Protein AF-A0A8E3ARI3-F1 (afdb_monomer)

Organism: NCBI:txid453584

Structure (mmCIF, N/CA/C/O backbone):
data_AF-A0A8E3ARI3-F1
#
_entry.id   AF-A0A8E3ARI3-F1
#
loop_
_atom_site.group_PDB
_atom_site.id
_atom_site.type_symbol
_atom_site.label_atom_id
_atom_site.label_alt_id
_atom_site.label_comp_id
_atom_site.label_asym_id
_atom_site.label_entity_id
_atom_site.label_seq_id
_atom_site.pdbx_PDB_ins_code
_atom_site.Cartn_x
_atom_site.Cartn_y
_atom_site.Cartn_z
_atom_site.occupancy
_atom_site.B_iso_or_equiv
_atom_site.auth_seq_id
_atom_site.auth_comp_id
_atom_site.auth_asym_id
_atom_site.auth_atom_id
_atom_site.pdbx_PDB_model_num
ATOM 1 N N . MET A 1 1 ? 12.674 -6.503 3.884 1.00 48.72 1 MET A N 1
ATOM 2 C CA . MET A 1 1 ? 14.058 -5.982 3.861 1.00 48.72 1 MET A CA 1
ATOM 3 C C . MET A 1 1 ? 13.951 -4.485 3.682 1.00 48.72 1 MET A C 1
ATOM 5 O O . MET A 1 1 ? 13.264 -4.084 2.757 1.00 48.72 1 MET A O 1
ATOM 9 N N . LEU A 1 2 ? 14.533 -3.695 4.583 1.00 54.72 2 LEU A N 1
ATOM 10 C CA . LEU A 1 2 ? 14.571 -2.241 4.451 1.00 54.72 2 LEU A CA 1
ATOM 11 C C . LEU A 1 2 ? 15.833 -1.875 3.674 1.00 54.72 2 LEU A C 1
ATOM 13 O O . LEU A 1 2 ? 16.942 -2.111 4.151 1.00 54.72 2 LEU A O 1
ATOM 17 N N . PHE A 1 3 ? 15.660 -1.310 2.490 1.00 60.94 3 PHE A N 1
ATOM 18 C CA . PHE A 1 3 ? 16.734 -0.616 1.796 1.00 60.94 3 PHE A CA 1
ATOM 19 C C . PHE A 1 3 ? 16.587 0.865 2.185 1.00 60.94 3 PHE A C 1
ATOM 21 O O . PHE A 1 3 ? 15.472 1.361 2.317 1.00 60.94 3 PHE A O 1
ATOM 28 N N . GLY A 1 4 ? 17.684 1.548 2.528 1.00 59.06 4 GLY A N 1
ATOM 29 C CA . GLY A 1 4 ? 17.637 2.945 2.989 1.00 59.06 4 GLY A CA 1
ATOM 30 C C . GLY A 1 4 ? 17.002 3.905 1.960 1.00 59.06 4 GLY A C 1
ATOM 31 O O . GLY A 1 4 ? 16.566 3.477 0.900 1.00 59.06 4 GLY A O 1
ATOM 32 N N . PRO A 1 5 ? 17.004 5.233 2.174 1.00 63.00 5 PRO A N 1
ATOM 33 C CA . PRO A 1 5 ? 16.261 6.191 1.329 1.00 63.00 5 PRO A CA 1
ATOM 34 C C . PRO A 1 5 ? 16.666 6.218 -0.164 1.00 63.00 5 PRO A C 1
ATOM 36 O O . PRO A 1 5 ? 16.047 6.909 -0.976 1.00 63.00 5 PRO A O 1
ATOM 39 N N . THR A 1 6 ? 17.715 5.491 -0.546 1.00 72.69 6 THR A N 1
ATOM 40 C CA . THR A 1 6 ? 18.273 5.426 -1.897 1.00 72.69 6 THR A CA 1
ATOM 41 C C . THR A 1 6 ? 17.703 4.296 -2.760 1.00 72.69 6 THR A C 1
ATOM 43 O O . THR A 1 6 ? 17.741 4.425 -3.984 1.00 72.69 6 THR A O 1
ATOM 46 N N . ALA A 1 7 ? 17.156 3.227 -2.173 1.00 78.81 7 ALA A N 1
ATOM 47 C CA . ALA A 1 7 ? 16.588 2.085 -2.894 1.00 78.81 7 ALA A CA 1
ATOM 48 C C . ALA A 1 7 ? 15.498 1.399 -2.059 1.00 78.81 7 ALA A C 1
ATOM 50 O O . ALA A 1 7 ? 15.439 1.588 -0.854 1.00 78.81 7 ALA A O 1
ATOM 51 N N . SER A 1 8 ? 14.647 0.597 -2.688 1.00 88.81 8 SER A N 1
ATOM 52 C CA . SER A 1 8 ? 13.622 -0.216 -2.022 1.00 88.81 8 SER A CA 1
ATOM 53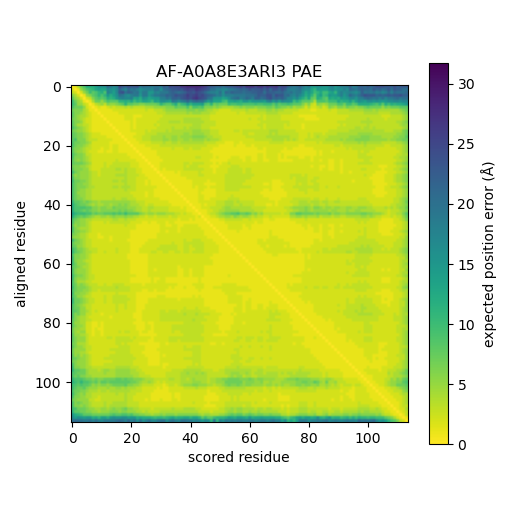 C C . SER A 1 8 ? 13.766 -1.691 -2.384 1.00 88.81 8 SER A C 1
ATOM 55 O O . SER A 1 8 ? 14.378 -2.035 -3.401 1.00 88.81 8 SER A O 1
ATOM 57 N N . GLY A 1 9 ? 13.178 -2.576 -1.581 1.00 89.88 9 GLY A N 1
ATOM 58 C CA . GLY A 1 9 ? 13.143 -4.006 -1.878 1.00 89.88 9 GLY A CA 1
ATOM 59 C C . GLY A 1 9 ? 12.372 -4.305 -3.154 1.00 89.88 9 GLY A C 1
ATOM 60 O O . GLY A 1 9 ? 12.776 -5.173 -3.924 1.00 89.88 9 GLY A O 1
ATOM 61 N N . ALA A 1 10 ? 11.325 -3.528 -3.433 1.00 91.19 10 ALA A N 1
ATOM 62 C CA . ALA A 1 10 ? 10.599 -3.612 -4.696 1.00 91.19 10 ALA A CA 1
ATOM 63 C C . ALA A 1 10 ? 11.496 -3.286 -5.912 1.00 91.19 10 ALA A C 1
ATOM 65 O O . ALA A 1 10 ? 11.450 -3.991 -6.920 1.00 91.19 10 ALA A O 1
ATOM 66 N N . GLU A 1 11 ? 12.361 -2.270 -5.810 1.00 93.62 11 GLU A N 1
ATOM 67 C CA . GLU A 1 11 ? 13.330 -1.931 -6.866 1.00 93.62 11 GLU A CA 1
ATOM 68 C C . GLU A 1 11 ? 14.439 -2.983 -7.016 1.00 93.62 11 GLU A C 1
ATOM 70 O O . GLU A 1 11 ? 14.882 -3.247 -8.134 1.00 93.62 11 GLU A O 1
ATOM 75 N N . GLU A 1 12 ? 14.885 -3.606 -5.921 1.00 94.56 12 GLU A N 1
ATOM 76 C CA . GLU A 1 12 ? 15.861 -4.701 -5.984 1.00 94.56 12 GLU A CA 1
ATOM 77 C C . GLU A 1 12 ? 15.275 -5.935 -6.680 1.00 94.56 1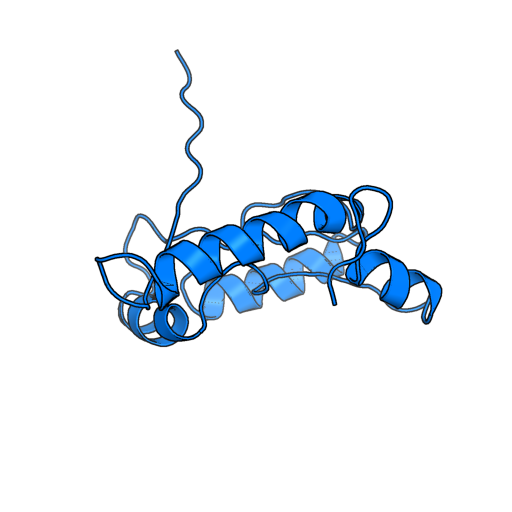2 GLU A C 1
ATOM 79 O O . GLU A 1 12 ? 15.893 -6.488 -7.588 1.00 94.56 12 GLU A O 1
ATOM 84 N N . LEU A 1 13 ? 14.041 -6.316 -6.344 1.00 93.94 13 LEU A N 1
ATOM 85 C CA . LEU A 1 13 ? 13.342 -7.413 -7.016 1.00 93.94 13 LEU A CA 1
ATOM 86 C C . LEU A 1 13 ? 13.146 -7.138 -8.515 1.00 93.94 13 LEU A C 1
ATOM 88 O O . LEU A 1 13 ? 13.353 -8.033 -9.341 1.00 93.94 13 LEU A O 1
ATOM 92 N N . ALA A 1 14 ? 12.828 -5.892 -8.874 1.00 95.25 14 ALA A N 1
ATOM 93 C CA . ALA A 1 14 ? 12.746 -5.466 -10.267 1.00 95.25 14 ALA A CA 1
ATOM 94 C C . ALA A 1 14 ? 14.088 -5.583 -11.001 1.00 95.25 14 ALA A C 1
ATOM 96 O O . ALA A 1 14 ? 14.119 -6.101 -12.118 1.00 95.25 14 ALA A O 1
ATOM 97 N N . ARG A 1 15 ? 15.208 -5.202 -10.366 1.00 95.19 15 ARG A N 1
ATOM 98 C CA . ARG A 1 15 ? 16.555 -5.429 -10.924 1.00 95.19 15 ARG A CA 1
ATOM 99 C C . ARG A 1 15 ? 16.856 -6.912 -11.123 1.00 95.19 15 ARG A C 1
ATOM 101 O O . ARG A 1 15 ? 17.395 -7.289 -12.160 1.00 95.19 15 ARG A O 1
ATOM 108 N N . MET A 1 16 ? 16.498 -7.753 -10.156 1.00 96.56 16 MET A N 1
ATOM 109 C CA . MET A 1 16 ? 16.750 -9.195 -10.221 1.00 96.56 16 MET A CA 1
ATOM 110 C C . MET A 1 16 ? 15.924 -9.897 -11.309 1.00 96.56 16 MET A C 1
ATOM 112 O O . MET A 1 16 ? 16.351 -10.927 -11.837 1.00 96.56 16 MET A O 1
ATOM 116 N N . ARG A 1 17 ? 14.732 -9.380 -11.639 1.00 97.12 17 ARG A N 1
ATOM 117 C CA . ARG A 1 17 ? 13.819 -9.941 -12.650 1.00 97.12 17 ARG A CA 1
ATOM 118 C C . ARG A 1 17 ? 13.243 -8.826 -13.536 1.00 97.12 17 ARG A C 1
ATOM 120 O O . ARG A 1 17 ? 12.069 -8.484 -13.383 1.00 97.12 17 ARG A O 1
ATOM 127 N N . PRO A 1 18 ? 14.021 -8.310 -14.505 1.00 96.00 18 PRO A N 1
ATOM 128 C CA . PRO A 1 18 ? 13.641 -7.133 -15.295 1.00 96.00 18 PRO A CA 1
ATOM 129 C C . PRO A 1 18 ? 12.484 -7.381 -16.272 1.00 96.00 18 PRO A C 1
ATOM 131 O O . PRO A 1 18 ? 11.855 -6.440 -16.737 1.00 96.00 18 PRO A O 1
ATOM 134 N N . HIS A 1 19 ? 12.190 -8.644 -16.591 1.00 96.38 19 HIS A N 1
ATOM 135 C CA . HIS A 1 19 ? 11.077 -9.013 -17.472 1.00 96.38 19 HIS A CA 1
ATOM 136 C C . HIS A 1 19 ? 9.756 -9.243 -16.721 1.00 96.38 19 HIS A C 1
ATOM 138 O O . HIS A 1 19 ? 8.725 -9.468 -17.352 1.00 96.38 19 HIS A O 1
ATOM 144 N N . ALA A 1 20 ? 9.775 -9.226 -15.384 1.00 97.44 20 ALA A N 1
ATOM 145 C CA . ALA A 1 20 ? 8.570 -9.357 -14.577 1.00 97.44 20 ALA A CA 1
ATOM 146 C C . ALA A 1 20 ? 7.922 -7.985 -14.344 1.00 97.44 20 ALA A C 1
ATOM 148 O O . ALA A 1 20 ? 8.600 -6.971 -14.187 1.00 97.44 20 ALA A O 1
ATOM 149 N N . ARG A 1 21 ? 6.588 -7.967 -14.285 1.00 97.69 21 ARG A N 1
ATOM 150 C CA . ARG A 1 21 ? 5.804 -6.774 -13.951 1.00 97.69 21 ARG A CA 1
ATOM 151 C C . ARG A 1 21 ? 5.577 -6.740 -12.446 1.00 97.69 21 ARG A C 1
ATOM 153 O O . ARG A 1 21 ? 4.753 -7.489 -11.927 1.00 97.69 21 ARG A O 1
ATOM 160 N N . TRP A 1 22 ? 6.347 -5.910 -11.755 1.00 97.56 22 TRP A N 1
ATOM 161 C CA . TRP A 1 22 ? 6.308 -5.808 -10.300 1.00 97.56 22 TRP A CA 1
ATOM 162 C C . TRP A 1 22 ? 5.274 -4.785 -9.837 1.00 97.56 22 TRP A C 1
ATOM 164 O O . TRP A 1 22 ? 5.218 -3.661 -10.338 1.00 97.56 22 TRP A O 1
ATOM 174 N N . VAL A 1 23 ? 4.487 -5.184 -8.842 1.00 98.31 23 VAL A N 1
ATOM 175 C CA . VAL A 1 23 ? 3.539 -4.327 -8.129 1.00 98.31 23 VAL A CA 1
ATOM 176 C C . VAL A 1 23 ? 3.676 -4.618 -6.647 1.00 98.31 23 VAL A C 1
ATOM 178 O O . VAL A 1 23 ? 3.730 -5.778 -6.239 1.00 98.31 23 VAL A O 1
ATOM 181 N N . ALA A 1 24 ? 3.725 -3.565 -5.844 1.00 97.88 24 ALA A N 1
ATOM 182 C CA . ALA A 1 24 ? 3.769 -3.660 -4.400 1.00 97.88 24 ALA A CA 1
ATOM 183 C C . ALA A 1 24 ? 2.482 -3.095 -3.790 1.00 97.88 24 ALA A C 1
ATOM 185 O O . ALA A 1 24 ? 1.931 -2.083 -4.228 1.00 97.88 24 ALA A O 1
ATOM 186 N N . CYS A 1 25 ? 1.995 -3.824 -2.794 1.00 97.56 25 CYS A N 1
ATOM 187 C CA . CYS A 1 25 ? 0.808 -3.547 -1.998 1.00 97.56 25 CYS A CA 1
ATOM 188 C C . CYS A 1 25 ? 0.888 -4.397 -0.715 1.00 97.56 25 CYS A C 1
ATOM 190 O O . CYS A 1 25 ? 1.797 -5.218 -0.571 1.00 97.56 25 CYS A O 1
ATOM 192 N N . PHE A 1 26 ? -0.034 -4.188 0.228 1.00 96.88 26 PHE A N 1
ATOM 193 C CA . PHE A 1 26 ? -0.139 -4.872 1.533 1.00 96.88 26 PHE A CA 1
ATOM 194 C C . PHE A 1 26 ? 0.994 -4.630 2.531 1.00 96.88 26 PHE A C 1
ATOM 196 O O . PHE A 1 26 ? 0.762 -4.747 3.728 1.00 96.88 26 PHE A O 1
ATOM 203 N N . ASN A 1 27 ? 2.185 -4.231 2.086 1.00 95.31 27 ASN A N 1
ATOM 204 C CA . ASN A 1 27 ? 3.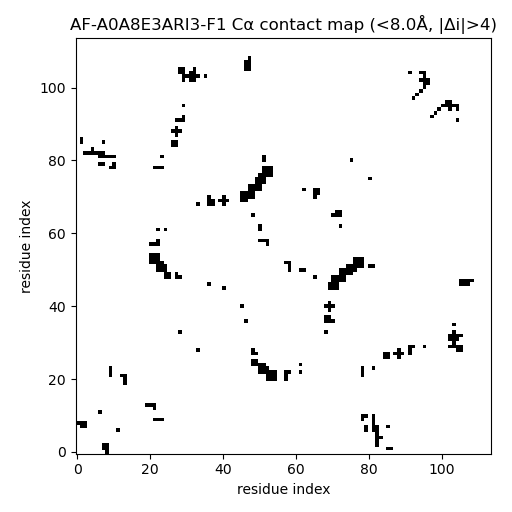347 -4.011 2.947 1.00 95.31 27 ASN A CA 1
ATOM 205 C C . ASN A 1 27 ? 3.109 -2.991 4.072 1.00 95.31 27 ASN A C 1
ATOM 207 O O . ASN A 1 27 ? 3.815 -3.025 5.069 1.00 95.31 27 ASN A O 1
ATOM 211 N N . THR A 1 28 ? 2.141 -2.091 3.905 1.00 96.31 28 THR A N 1
ATOM 212 C CA . THR A 1 28 ? 1.807 -1.012 4.845 1.00 96.31 28 THR A CA 1
ATOM 213 C C . THR A 1 28 ? 0.583 -1.313 5.715 1.00 96.31 28 THR A C 1
ATOM 215 O O . THR A 1 28 ? 0.239 -0.508 6.569 1.00 96.31 28 THR A O 1
ATOM 218 N N . SER A 1 29 ? -0.080 -2.461 5.533 1.00 97.00 29 SER A N 1
ATOM 219 C CA . SER A 1 29 ? -1.217 -2.873 6.363 1.00 97.00 29 SER A CA 1
ATOM 220 C C . SER A 1 29 ? -0.801 -4.006 7.299 1.00 97.00 29 SER A C 1
ATOM 222 O O . SER A 1 29 ? -0.386 -5.059 6.809 1.00 97.00 29 SER A O 1
ATOM 224 N N . PRO A 1 30 ? -0.991 -3.868 8.621 1.00 96.25 30 PRO A N 1
ATOM 225 C CA . PRO A 1 30 ? -0.886 -4.996 9.539 1.00 96.25 30 PRO A CA 1
ATOM 226 C C . PRO A 1 30 ? -1.853 -6.119 9.158 1.00 96.25 30 PRO A C 1
ATOM 228 O O . PRO A 1 30 ? -2.963 -5.879 8.667 1.00 96.25 30 PRO A O 1
ATOM 231 N N . SER A 1 31 ? -1.424 -7.361 9.374 1.00 95.69 31 SER A N 1
ATOM 232 C CA . SER A 1 31 ? -2.179 -8.549 8.964 1.00 95.69 31 SER A CA 1
ATOM 233 C C . SER A 1 31 ? -3.488 -8.712 9.744 1.00 95.69 31 SER A C 1
ATOM 235 O O . SER A 1 31 ? -4.506 -9.164 9.215 1.00 95.69 31 SER A O 1
ATOM 237 N N . GLU A 1 32 ? -3.482 -8.252 10.989 1.00 97.06 32 GLU A N 1
ATOM 238 C CA . GLU A 1 32 ? -4.569 -8.271 11.955 1.00 97.06 32 GLU A CA 1
ATOM 239 C C . GLU A 1 32 ? -5.750 -7.406 11.501 1.00 97.06 32 GLU A C 1
ATOM 241 O O . GLU A 1 32 ? -6.884 -7.639 11.922 1.00 97.06 32 GLU A O 1
ATOM 246 N N . SER A 1 33 ? -5.511 -6.463 10.588 1.00 97.12 33 SER A N 1
ATOM 247 C CA . SER A 1 33 ? -6.539 -5.612 9.988 1.00 97.12 33 SER A CA 1
ATOM 248 C C . SER A 1 33 ? -7.308 -6.304 8.863 1.00 97.12 33 SER A C 1
ATOM 250 O O . SER A 1 33 ? -8.454 -5.944 8.604 1.00 97.12 33 SER A O 1
ATOM 252 N N . LEU A 1 34 ? -6.743 -7.329 8.213 1.00 96.81 34 LEU A N 1
ATOM 253 C CA . LEU A 1 34 ? -7.338 -7.929 7.010 1.00 96.81 34 LEU A CA 1
ATOM 254 C C . LEU A 1 34 ? -8.713 -8.553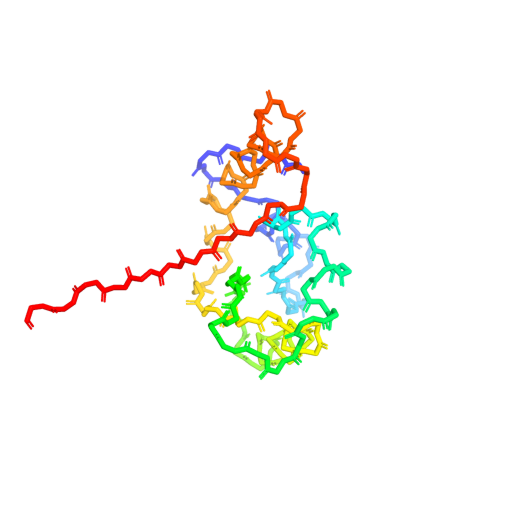 7.285 1.00 96.81 34 LEU A C 1
ATOM 256 O O . LEU A 1 34 ? -9.665 -8.314 6.543 1.00 96.81 34 LEU A O 1
ATOM 260 N N . ARG A 1 35 ? -8.845 -9.324 8.372 1.00 97.31 35 ARG A N 1
ATOM 261 C CA . ARG A 1 35 ? -10.112 -9.987 8.724 1.00 97.31 35 ARG A CA 1
ATOM 262 C C . ARG A 1 35 ? -11.202 -8.987 9.147 1.00 97.31 35 ARG A C 1
ATOM 264 O O . ARG A 1 35 ? -12.311 -9.104 8.622 1.00 97.31 35 ARG A O 1
ATOM 271 N N . PRO A 1 36 ? -10.942 -8.009 10.039 1.00 97.50 36 PRO A N 1
ATOM 272 C CA . PRO A 1 36 ? -11.906 -6.951 10.345 1.00 97.50 36 PRO A CA 1
ATOM 273 C C . PRO A 1 36 ? -12.336 -6.130 9.124 1.00 97.50 36 PRO A C 1
ATOM 275 O O . PRO A 1 36 ? -13.519 -5.817 9.000 1.00 97.50 36 PRO A O 1
ATOM 278 N N . VAL A 1 37 ? -11.409 -5.807 8.215 1.00 97.94 37 VAL A N 1
ATOM 279 C CA . VAL A 1 37 ? -11.729 -5.058 6.990 1.00 97.94 37 VAL A CA 1
ATOM 280 C C . VAL A 1 37 ? -12.603 -5.884 6.054 1.00 97.94 37 VAL A C 1
ATOM 282 O O . VAL A 1 37 ? -13.636 -5.391 5.605 1.00 97.94 37 VAL A O 1
ATOM 285 N N . PHE A 1 38 ? -12.281 -7.163 5.851 1.00 98.12 38 PHE A N 1
ATOM 286 C CA . PHE A 1 38 ? -13.110 -8.061 5.048 1.00 98.12 38 PHE A CA 1
ATOM 287 C C . PHE A 1 38 ? -14.526 -8.215 5.607 1.00 98.12 38 PHE A C 1
ATOM 289 O O . PHE A 1 38 ? -15.499 -8.153 4.857 1.00 98.12 38 PHE A O 1
ATOM 296 N N . ALA A 1 39 ? -14.667 -8.327 6.931 1.00 98.12 39 ALA A N 1
ATOM 297 C CA . ALA A 1 39 ? -15.974 -8.385 7.585 1.00 98.12 39 ALA A CA 1
ATOM 298 C C . ALA A 1 39 ? -16.828 -7.119 7.361 1.00 98.12 39 ALA A C 1
ATOM 300 O O . ALA A 1 39 ? -18.048 -7.170 7.504 1.00 98.12 39 ALA A O 1
ATOM 301 N N . ARG A 1 40 ? -16.201 -5.990 7.008 1.00 96.75 40 ARG A N 1
ATOM 302 C CA . ARG A 1 40 ? -16.859 -4.713 6.699 1.00 96.75 40 ARG A CA 1
ATOM 303 C C . ARG A 1 40 ? -16.831 -4.366 5.206 1.00 96.75 40 ARG A C 1
ATOM 305 O O . ARG A 1 40 ? -17.179 -3.241 4.846 1.00 96.75 40 ARG A O 1
ATOM 312 N N . LYS A 1 41 ? -16.444 -5.299 4.326 1.00 97.31 41 LYS A N 1
ATOM 313 C CA . LYS A 1 41 ? -16.379 -5.071 2.874 1.00 97.31 41 LYS A CA 1
ATOM 314 C C . LYS A 1 41 ? -17.709 -4.516 2.351 1.00 97.31 41 LYS A C 1
ATOM 316 O O . LYS A 1 41 ? -18.777 -5.037 2.659 1.00 97.31 41 LYS A O 1
ATOM 321 N N . GLY A 1 42 ? -17.626 -3.460 1.542 1.00 94.69 42 GLY A N 1
ATOM 322 C CA . GLY A 1 42 ? -18.786 -2.760 0.980 1.00 94.69 42 GLY A CA 1
ATOM 323 C C . GLY A 1 42 ? -19.332 -1.621 1.850 1.00 94.69 42 GLY A C 1
ATOM 324 O O . GLY A 1 42 ? -20.206 -0.890 1.392 1.00 94.69 42 GLY A O 1
ATOM 325 N N . GLN A 1 43 ? -18.815 -1.429 3.068 1.00 96.38 43 GLN A N 1
ATOM 326 C CA . GLN A 1 43 ? -19.136 -0.273 3.909 1.00 96.38 43 GLN A CA 1
ATOM 327 C C . GLN A 1 43 ? -18.174 0.887 3.620 1.00 96.38 43 GLN A C 1
ATOM 329 O O . GLN A 1 43 ? -16.981 0.672 3.409 1.00 96.38 43 GLN A O 1
ATOM 334 N N . ALA A 1 44 ? -18.688 2.120 3.633 1.00 93.19 44 ALA A N 1
ATOM 335 C CA . ALA A 1 44 ? -17.904 3.333 3.405 1.00 93.19 44 ALA A CA 1
ATOM 336 C C . ALA A 1 44 ? -17.705 4.144 4.707 1.00 93.19 44 ALA A C 1
ATOM 338 O O . ALA A 1 44 ? -18.620 4.183 5.533 1.00 93.19 44 ALA A O 1
ATOM 339 N N . PRO A 1 45 ? -16.560 4.839 4.878 1.00 94.75 45 PRO A N 1
ATOM 340 C CA . PRO A 1 45 ? -15.398 4.822 3.989 1.00 94.75 45 PRO A CA 1
ATOM 341 C C . PRO A 1 45 ? -14.568 3.540 4.160 1.00 94.75 45 PRO A C 1
ATOM 343 O O . PRO A 1 45 ? -14.335 3.089 5.282 1.00 94.75 45 PRO A O 1
ATOM 346 N N . ALA A 1 46 ? -14.093 2.978 3.048 1.00 97.19 46 ALA A N 1
ATOM 347 C CA . ALA A 1 46 ? -13.155 1.864 3.092 1.00 97.19 46 ALA A CA 1
ATOM 348 C C . ALA A 1 46 ? -11.759 2.368 3.517 1.00 97.19 46 ALA A C 1
ATOM 350 O O . ALA A 1 46 ? -11.356 3.475 3.146 1.00 97.19 46 ALA A O 1
ATOM 351 N N . PRO A 1 47 ? -10.998 1.589 4.304 1.00 98.00 47 PRO A N 1
ATOM 352 C CA . PRO A 1 47 ? -9.619 1.935 4.623 1.00 98.00 47 PRO A CA 1
ATOM 353 C C . PRO A 1 47 ? -8.744 1.885 3.368 1.00 98.00 47 PRO A C 1
ATOM 355 O O . PRO A 1 47 ? -9.008 1.119 2.440 1.00 98.00 47 PRO A O 1
ATOM 358 N N . HIS A 1 48 ? -7.685 2.693 3.343 1.00 98.44 48 HIS A N 1
ATOM 359 C CA . HIS A 1 48 ? -6.786 2.764 2.195 1.00 98.44 48 HIS A CA 1
ATOM 360 C C . HIS A 1 48 ? -5.670 1.723 2.283 1.00 98.44 48 HIS A C 1
ATOM 362 O O . HIS A 1 48 ? -5.070 1.525 3.337 1.00 98.44 48 HIS A O 1
ATOM 368 N N . LEU A 1 49 ? -5.327 1.134 1.140 1.00 98.38 49 LEU A N 1
ATOM 369 C CA . LEU A 1 49 ? -4.168 0.265 0.970 1.00 98.38 49 LEU A CA 1
ATOM 370 C C . LEU A 1 49 ? -3.479 0.613 -0.359 1.00 98.38 49 LEU A C 1
ATOM 372 O O . LEU A 1 49 ? -3.950 0.206 -1.419 1.00 98.38 49 LEU A O 1
ATOM 376 N N . PRO A 1 50 ? -2.400 1.416 -0.331 1.00 98.12 50 PRO A N 1
ATOM 377 C CA . PRO A 1 50 ? -1.760 1.915 -1.542 1.00 98.12 50 PRO A CA 1
ATOM 378 C C . PRO A 1 50 ? -1.239 0.803 -2.455 1.00 98.12 50 PRO A C 1
ATOM 380 O O . PRO A 1 50 ? -0.675 -0.189 -1.989 1.00 98.12 50 PRO A O 1
ATOM 383 N N . VAL A 1 51 ? -1.365 1.023 -3.762 1.00 98.56 51 VAL A N 1
ATOM 384 C CA . VAL A 1 51 ? -0.809 0.168 -4.817 1.00 98.56 51 VAL A CA 1
ATOM 385 C C . VAL A 1 51 ? 0.182 0.992 -5.632 1.00 98.56 51 VAL A C 1
ATOM 387 O O . VAL A 1 51 ? -0.126 2.115 -6.031 1.00 98.56 51 VAL A O 1
ATOM 390 N N . TYR A 1 52 ? 1.375 0.452 -5.883 1.00 98.38 52 TYR A N 1
ATOM 391 C CA . TYR A 1 52 ? 2.400 1.120 -6.689 1.00 98.38 52 TYR A CA 1
ATOM 392 C C . TYR A 1 52 ? 3.216 0.127 -7.523 1.00 98.38 52 TYR A C 1
ATOM 394 O O . TYR A 1 52 ? 3.440 -1.017 -7.131 1.00 98.38 52 TYR A O 1
ATOM 402 N N . GLY A 1 53 ? 3.636 0.569 -8.704 1.00 98.12 53 GLY A N 1
ATOM 403 C CA . GLY A 1 53 ? 4.242 -0.257 -9.745 1.00 98.12 53 GLY A CA 1
ATOM 404 C C . GLY A 1 53 ? 4.291 0.480 -11.085 1.00 98.12 53 GLY A C 1
ATOM 405 O O . GLY A 1 53 ? 3.547 1.439 -11.300 1.00 98.12 53 GLY A O 1
ATOM 406 N N . ASP A 1 54 ? 5.172 0.040 -11.980 1.00 97.81 54 ASP A N 1
ATOM 407 C CA . ASP A 1 54 ? 5.445 0.760 -13.234 1.00 97.81 54 ASP A CA 1
ATOM 408 C C . ASP A 1 54 ? 4.548 0.309 -14.406 1.00 97.81 54 ASP A C 1
ATOM 410 O O . ASP A 1 54 ? 4.424 1.021 -15.399 1.00 97.81 54 ASP A O 1
ATOM 414 N N . ASP A 1 55 ? 3.876 -0.842 -14.285 1.00 98.19 55 ASP A N 1
ATOM 415 C CA . ASP A 1 55 ? 2.940 -1.366 -15.288 1.00 98.19 55 ASP A CA 1
ATOM 416 C C . ASP A 1 55 ? 1.485 -1.146 -14.849 1.00 98.19 55 ASP A C 1
ATOM 418 O O . ASP A 1 55 ? 1.048 -1.658 -13.816 1.00 98.19 55 ASP A O 1
ATOM 422 N N . ALA A 1 56 ? 0.722 -0.389 -15.641 1.00 97.81 56 ALA A N 1
ATOM 423 C CA . ALA A 1 56 ? -0.662 -0.043 -15.314 1.00 97.81 56 ALA A CA 1
ATOM 424 C C . ALA A 1 56 ? -1.580 -1.276 -15.240 1.00 97.81 56 ALA A C 1
ATOM 426 O O . ALA A 1 56 ? -2.329 -1.420 -14.277 1.00 97.81 56 ALA A O 1
ATOM 427 N N . GLY A 1 57 ? -1.466 -2.208 -16.193 1.00 98.12 57 GLY A N 1
ATOM 428 C CA . GLY A 1 57 ? -2.308 -3.408 -16.220 1.00 98.12 57 GLY A CA 1
ATOM 429 C C . GLY A 1 57 ? -2.047 -4.343 -15.035 1.00 98.12 57 GLY A C 1
ATOM 430 O O . GLY A 1 57 ? -2.974 -4.920 -14.471 1.00 98.12 57 GLY A O 1
ATOM 431 N N . ALA A 1 58 ? -0.793 -4.468 -14.604 1.00 98.25 58 ALA A N 1
ATOM 432 C CA . ALA A 1 58 ? -0.439 -5.212 -13.403 1.00 98.25 58 ALA A CA 1
ATOM 433 C C . ALA A 1 58 ? -0.988 -4.530 -12.141 1.00 98.25 58 ALA A C 1
ATOM 435 O O . ALA A 1 58 ? -1.496 -5.220 -11.251 1.00 98.25 58 ALA A O 1
ATOM 436 N N . LYS A 1 59 ? -0.934 -3.190 -12.062 1.00 98.44 59 LYS A N 1
ATOM 437 C CA . LYS A 1 59 ? -1.541 -2.447 -10.947 1.00 98.44 59 LYS A CA 1
ATOM 438 C C . LYS A 1 59 ? -3.051 -2.645 -10.884 1.00 98.44 59 LYS A C 1
ATOM 440 O O . LYS A 1 59 ? -3.564 -2.820 -9.785 1.00 98.44 59 LYS A O 1
ATOM 445 N N . ASP A 1 60 ? -3.747 -2.689 -12.016 1.00 98.50 60 ASP A N 1
ATOM 446 C CA . ASP A 1 60 ? -5.198 -2.917 -12.053 1.00 98.50 60 ASP A CA 1
ATOM 447 C C . ASP A 1 60 ? -5.589 -4.299 -11.509 1.00 98.50 60 ASP A C 1
ATOM 449 O O . ASP A 1 60 ? -6.558 -4.431 -10.750 1.00 98.50 60 ASP A O 1
ATOM 453 N N . ILE A 1 61 ? -4.794 -5.326 -11.832 1.00 98.50 61 ILE A N 1
ATOM 454 C CA . ILE A 1 61 ? -4.962 -6.674 -11.275 1.00 98.50 61 ILE A CA 1
ATOM 455 C C . ILE A 1 61 ? -4.767 -6.639 -9.753 1.00 98.50 61 ILE A C 1
ATOM 457 O O . ILE A 1 61 ? -5.625 -7.115 -9.009 1.00 98.50 61 ILE A O 1
ATOM 461 N N . ALA A 1 62 ? -3.681 -6.028 -9.271 1.00 98.38 62 ALA A N 1
ATOM 462 C CA . ALA A 1 62 ? -3.413 -5.927 -7.836 1.00 98.38 62 ALA A CA 1
ATOM 463 C C . ALA A 1 62 ? -4.488 -5.108 -7.099 1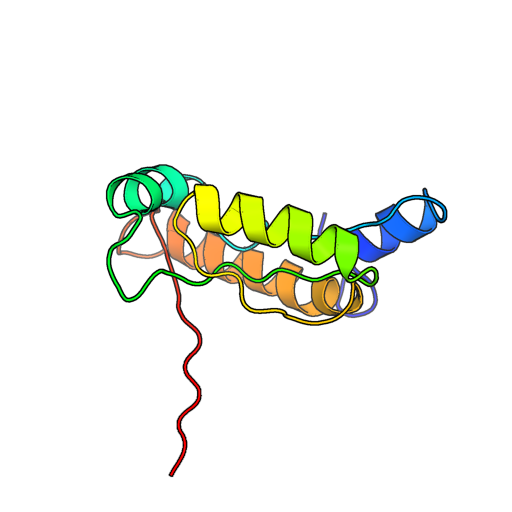.00 98.38 62 ALA A C 1
ATOM 465 O O . ALA A 1 62 ? -4.949 -5.499 -6.029 1.00 98.38 62 ALA A O 1
ATOM 466 N N . ALA A 1 63 ? -4.943 -4.003 -7.690 1.00 98.56 63 ALA A N 1
ATOM 467 C CA . ALA A 1 63 ? -5.995 -3.160 -7.139 1.00 98.56 63 ALA A CA 1
ATOM 468 C C . ALA A 1 63 ? -7.328 -3.914 -7.019 1.00 98.56 63 ALA A C 1
ATOM 470 O O . ALA A 1 63 ? -8.072 -3.688 -6.067 1.00 98.56 63 ALA A O 1
ATOM 471 N N . SER A 1 64 ? -7.631 -4.829 -7.944 1.00 98.50 64 SER A N 1
ATOM 472 C CA . SER A 1 64 ? -8.800 -5.711 -7.828 1.00 98.50 64 SER A CA 1
ATOM 473 C C . SER A 1 64 ? -8.699 -6.627 -6.605 1.00 98.50 64 SER A C 1
ATOM 475 O O . SER A 1 64 ? -9.637 -6.671 -5.816 1.00 98.50 64 SER A O 1
ATOM 477 N N . LEU A 1 65 ? -7.534 -7.239 -6.355 1.00 98.06 65 LEU A N 1
ATOM 478 C CA . LEU A 1 65 ? -7.308 -8.061 -5.154 1.00 98.06 65 LEU A CA 1
ATOM 479 C C . LEU A 1 65 ? -7.461 -7.257 -3.853 1.00 98.06 65 LEU A C 1
ATOM 481 O O . LEU A 1 65 ? -8.039 -7.733 -2.877 1.00 98.06 65 LEU A O 1
ATOM 485 N N . VAL A 1 66 ? -6.972 -6.015 -3.840 1.00 98.44 66 VAL A N 1
ATOM 486 C CA . VAL A 1 66 ? -7.122 -5.105 -2.694 1.00 98.44 66 VAL A CA 1
ATOM 487 C C . VAL A 1 66 ? -8.602 -4.790 -2.430 1.00 98.44 66 VAL A C 1
ATOM 489 O O . VAL A 1 66 ? -9.057 -4.875 -1.285 1.00 98.44 66 VAL A O 1
ATOM 492 N N . ARG A 1 67 ? -9.380 -4.509 -3.486 1.00 98.38 67 ARG A N 1
ATOM 493 C CA . ARG A 1 67 ? -10.839 -4.311 -3.390 1.00 98.38 67 ARG A CA 1
ATOM 494 C C . ARG A 1 67 ? -11.571 -5.577 -2.959 1.00 98.38 67 ARG A C 1
ATOM 496 O O . ARG A 1 67 ? -12.550 -5.493 -2.218 1.00 98.38 67 ARG A O 1
ATOM 503 N N . ASP A 1 68 ? -11.091 -6.747 -3.368 1.00 97.88 68 ASP A N 1
ATOM 504 C CA . ASP A 1 68 ? -11.695 -8.021 -2.991 1.00 97.88 68 ASP A CA 1
ATOM 505 C C . ASP A 1 68 ? -11.606 -8.305 -1.492 1.00 97.88 68 ASP A C 1
ATOM 507 O O . ASP A 1 68 ? -12.526 -8.915 -0.941 1.00 97.88 68 ASP A O 1
ATOM 511 N N . ILE A 1 69 ? -10.574 -7.786 -0.824 1.00 97.44 69 ILE A N 1
ATOM 512 C CA . ILE A 1 69 ? -10.433 -7.826 0.637 1.00 97.44 69 ILE A CA 1
ATOM 513 C C . ILE A 1 69 ? -11.299 -6.754 1.320 1.00 97.44 69 ILE A C 1
ATOM 515 O O . ILE A 1 69 ? -11.675 -6.924 2.473 1.00 97.44 69 ILE A O 1
ATOM 519 N N . GLY A 1 70 ? -11.674 -5.684 0.616 1.00 98.19 70 GLY A N 1
ATOM 520 C CA . GLY A 1 70 ? -12.523 -4.604 1.135 1.00 98.19 70 GLY A CA 1
ATOM 521 C C . GLY A 1 70 ? -11.791 -3.296 1.434 1.00 98.19 70 GLY A C 1
ATOM 522 O O . GLY A 1 70 ? -12.391 -2.392 2.010 1.00 98.19 70 GLY A O 1
ATOM 523 N N . PHE A 1 71 ? -10.526 -3.179 1.029 1.00 98.56 71 PHE A N 1
ATOM 524 C CA . PHE A 1 71 ? -9.797 -1.912 1.039 1.00 98.56 71 PHE A CA 1
ATOM 525 C C . PHE A 1 71 ? -10.085 -1.100 -0.230 1.00 98.56 71 PHE A C 1
ATOM 527 O O . PHE A 1 71 ? -10.417 -1.638 -1.288 1.00 98.56 71 PHE A O 1
ATOM 534 N N . GLU A 1 72 ? -9.870 0.206 -0.144 1.00 98.31 72 GLU A N 1
ATOM 535 C CA . GLU A 1 72 ? -9.738 1.082 -1.303 1.00 98.31 72 GLU A CA 1
ATOM 536 C C . GLU A 1 72 ? -8.248 1.191 -1.690 1.00 98.31 72 GLU A C 1
ATOM 538 O O . GLU A 1 72 ? -7.422 1.403 -0.799 1.00 98.31 72 GLU A O 1
ATOM 543 N N . PRO A 1 73 ? -7.867 1.028 -2.976 1.00 98.25 73 PRO A N 1
ATOM 544 C CA . PRO A 1 73 ? -6.471 1.110 -3.412 1.00 98.25 73 PRO A CA 1
ATOM 545 C C . PRO A 1 73 ? -6.096 2.472 -4.029 1.00 98.25 73 PRO A C 1
ATOM 547 O O . PRO A 1 73 ? -6.242 2.646 -5.243 1.00 98.25 73 PRO A O 1
ATOM 550 N N . PRO A 1 74 ? -5.559 3.442 -3.262 1.00 97.81 74 PRO A N 1
ATOM 551 C CA . PRO A 1 74 ? -4.929 4.616 -3.855 1.00 97.81 74 PRO A CA 1
ATOM 552 C C . PRO A 1 74 ? -3.759 4.221 -4.761 1.00 97.81 74 PRO A C 1
ATOM 554 O O . PRO A 1 74 ? -2.847 3.517 -4.321 1.00 97.81 74 PRO A O 1
ATOM 557 N N . ASP A 1 75 ? -3.747 4.722 -5.998 1.00 97.69 75 ASP A N 1
ATOM 558 C CA . ASP A 1 75 ? -2.562 4.635 -6.854 1.00 97.69 75 ASP A CA 1
ATOM 559 C C . ASP A 1 75 ? -1.479 5.573 -6.311 1.00 97.69 75 ASP A C 1
ATOM 561 O O . ASP A 1 75 ? -1.647 6.796 -6.269 1.00 97.69 75 ASP A O 1
ATOM 565 N N . ALA A 1 76 ? -0.367 4.986 -5.877 1.00 97.50 76 ALA A N 1
ATOM 566 C CA . ALA A 1 76 ? 0.774 5.698 -5.324 1.00 97.50 76 ALA A CA 1
ATOM 567 C C . ALA A 1 76 ? 1.952 5.793 -6.313 1.00 97.50 76 ALA A C 1
ATOM 569 O O . ALA A 1 76 ? 3.075 6.096 -5.911 1.00 97.50 76 ALA A O 1
ATOM 570 N N . GLY A 1 77 ? 1.711 5.578 -7.609 1.00 97.44 77 GLY A N 1
ATOM 571 C CA . GLY A 1 77 ? 2.692 5.776 -8.674 1.00 97.44 77 GLY A CA 1
ATOM 572 C C . GLY A 1 77 ? 3.570 4.551 -8.938 1.00 97.44 77 GLY A C 1
ATOM 573 O O . GLY A 1 77 ? 3.097 3.417 -8.887 1.00 97.44 77 GLY A O 1
ATOM 574 N N . GLY A 1 78 ? 4.834 4.792 -9.295 1.00 97.31 78 GLY A N 1
ATOM 575 C CA . GLY A 1 78 ? 5.792 3.759 -9.710 1.00 97.31 78 GLY A CA 1
ATOM 576 C C . GLY A 1 78 ? 6.510 3.050 -8.558 1.00 97.31 78 GLY A C 1
ATOM 577 O O . GLY A 1 78 ? 6.345 3.399 -7.387 1.00 97.31 78 GLY A O 1
ATOM 578 N N . LEU A 1 79 ? 7.383 2.090 -8.881 1.00 95.88 79 LEU A N 1
ATOM 579 C CA . LEU A 1 79 ? 8.109 1.279 -7.885 1.00 95.88 79 LEU A CA 1
ATOM 580 C C . LEU A 1 79 ? 8.990 2.101 -6.938 1.00 95.88 79 LEU A C 1
ATOM 582 O O . LEU A 1 79 ? 9.178 1.714 -5.785 1.00 95.88 79 LEU A O 1
ATOM 586 N N . ARG A 1 80 ? 9.457 3.277 -7.378 1.00 94.94 80 ARG A N 1
ATOM 587 C CA . ARG A 1 80 ? 10.218 4.227 -6.546 1.00 94.94 80 ARG A CA 1
ATOM 588 C C . ARG A 1 80 ? 9.485 4.607 -5.254 1.00 94.94 80 ARG A C 1
ATOM 590 O O . 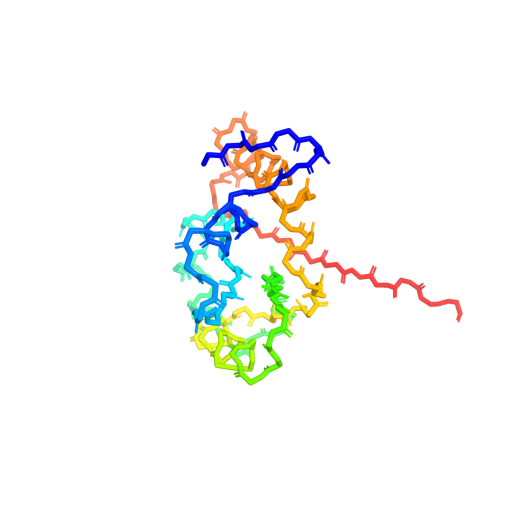ARG A 1 80 ? 10.133 4.943 -4.265 1.00 94.94 80 ARG A O 1
ATOM 597 N N . THR A 1 81 ? 8.154 4.535 -5.236 1.00 96.50 81 THR A N 1
ATOM 598 C CA . THR A 1 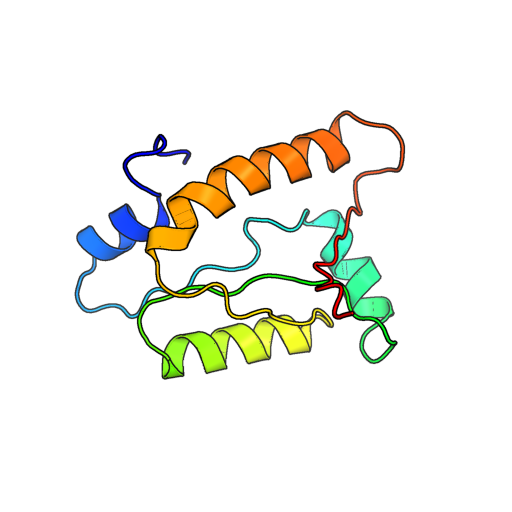81 ? 7.344 4.780 -4.035 1.00 96.50 81 THR A CA 1
ATOM 599 C C . THR A 1 81 ? 7.683 3.824 -2.889 1.00 96.50 81 THR A C 1
ATOM 601 O O . THR A 1 81 ? 7.545 4.204 -1.725 1.00 96.50 81 THR A O 1
ATOM 604 N N . GLY A 1 82 ? 8.238 2.643 -3.184 1.00 95.31 82 GLY A N 1
ATOM 605 C CA . GLY A 1 82 ? 8.745 1.701 -2.185 1.00 95.31 82 GLY A CA 1
ATOM 606 C C . GLY A 1 82 ? 9.729 2.328 -1.195 1.00 95.31 82 GLY A C 1
ATOM 607 O O . GLY A 1 82 ? 9.688 1.995 -0.016 1.00 95.31 82 GLY A O 1
ATOM 608 N N . ARG A 1 83 ? 10.528 3.318 -1.622 1.00 94.06 83 ARG A N 1
ATOM 609 C CA . ARG A 1 83 ? 11.493 4.026 -0.756 1.00 94.06 83 ARG A CA 1
ATOM 610 C C . ARG A 1 83 ? 10.832 4.804 0.385 1.00 94.06 83 ARG A C 1
ATOM 612 O O . ARG A 1 83 ? 11.485 5.110 1.374 1.00 94.06 83 ARG A O 1
ATOM 619 N N . PHE A 1 84 ? 9.550 5.137 0.236 1.00 93.88 84 PHE A N 1
ATOM 620 C CA . PHE A 1 84 ? 8.746 5.824 1.249 1.00 93.88 84 PHE A CA 1
ATOM 621 C C . PHE A 1 84 ? 7.775 4.864 1.939 1.00 93.88 84 PHE A C 1
ATOM 623 O O . PHE A 1 84 ? 7.583 4.939 3.151 1.00 93.88 84 PHE A O 1
ATOM 630 N N . ALA A 1 85 ? 7.188 3.938 1.175 1.00 95.19 85 ALA A N 1
ATOM 631 C CA . ALA A 1 85 ? 6.231 2.967 1.689 1.00 95.19 85 ALA A CA 1
ATOM 632 C C . ALA A 1 85 ? 6.877 1.959 2.653 1.00 95.19 85 ALA A C 1
ATOM 634 O O . ALA A 1 85 ? 6.248 1.581 3.635 1.00 95.19 85 ALA A O 1
ATOM 635 N N . GLU A 1 86 ? 8.124 1.542 2.420 1.00 92.81 86 GLU A N 1
ATOM 636 C CA . GLU A 1 86 ? 8.833 0.614 3.312 1.00 92.81 86 GLU A CA 1
ATOM 637 C C . GLU A 1 86 ? 9.137 1.235 4.689 1.00 92.81 86 GLU A C 1
ATOM 639 O O . GLU A 1 86 ? 8.796 0.614 5.696 1.00 92.81 86 GLU A O 1
ATOM 644 N N . PRO A 1 87 ? 9.668 2.471 4.796 1.00 93.12 87 PRO A N 1
ATOM 645 C CA . PRO A 1 87 ? 9.744 3.154 6.086 1.00 93.12 87 PRO A CA 1
ATOM 646 C C . PRO A 1 87 ? 8.377 3.403 6.732 1.00 93.12 87 PRO A C 1
ATOM 648 O O . PRO A 1 87 ? 8.235 3.245 7.943 1.00 93.12 87 PRO A O 1
ATOM 651 N N . PHE A 1 88 ? 7.356 3.755 5.944 1.00 95.56 88 PHE A N 1
ATOM 652 C CA . PHE A 1 88 ? 6.001 3.945 6.466 1.00 95.56 88 PHE A CA 1
ATOM 653 C C . PHE A 1 88 ? 5.422 2.649 7.051 1.00 95.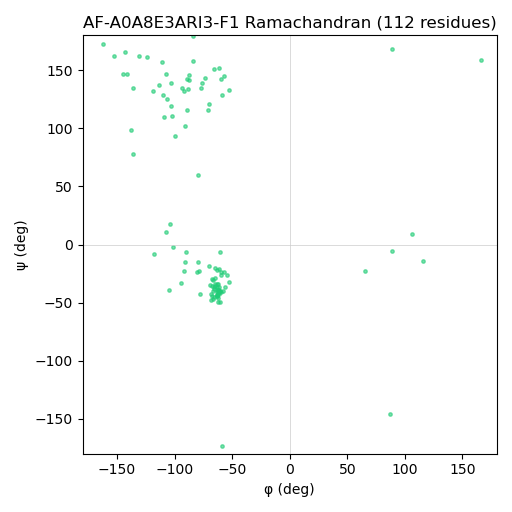56 88 PHE A C 1
ATOM 655 O O . PHE A 1 88 ? 4.793 2.690 8.106 1.00 95.56 88 PHE A O 1
ATOM 662 N N . ALA A 1 89 ? 5.706 1.49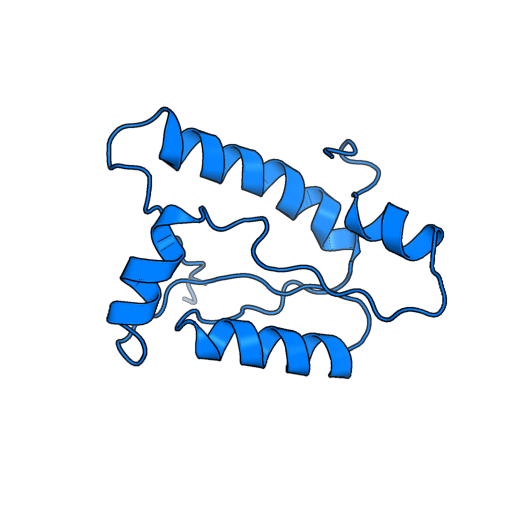2 6.448 1.00 95.25 89 ALA A N 1
ATOM 663 C CA . ALA A 1 89 ? 5.320 0.197 7.002 1.00 95.25 89 ALA A CA 1
ATOM 664 C C . ALA A 1 89 ? 5.867 -0.014 8.426 1.00 95.25 89 ALA A C 1
ATOM 666 O O . ALA A 1 89 ? 5.162 -0.545 9.284 1.00 95.25 89 ALA A O 1
ATOM 667 N N . MET A 1 90 ? 7.079 0.468 8.721 1.00 94.69 90 MET A N 1
ATOM 668 C CA . MET A 1 90 ? 7.628 0.405 10.082 1.00 94.69 90 MET A CA 1
ATOM 669 C C . MET A 1 90 ? 6.830 1.266 11.064 1.00 94.69 90 MET A C 1
ATOM 671 O O . MET A 1 90 ? 6.591 0.839 12.187 1.00 94.69 90 MET A O 1
ATOM 675 N N . VAL A 1 91 ? 6.364 2.443 10.635 1.00 96.12 91 VAL A N 1
ATOM 676 C CA . VAL A 1 91 ? 5.477 3.286 11.454 1.00 96.12 91 VAL A CA 1
ATOM 677 C C . VAL A 1 91 ? 4.159 2.564 11.726 1.00 96.12 91 VAL A C 1
ATOM 679 O O . VAL A 1 91 ? 3.690 2.554 12.860 1.00 96.12 91 VAL A O 1
ATOM 682 N N . THR A 1 92 ? 3.575 1.912 10.717 1.00 96.88 92 THR A N 1
ATOM 683 C CA . THR A 1 92 ? 2.336 1.143 10.913 1.00 96.88 92 THR A CA 1
ATOM 684 C C . THR A 1 92 ? 2.532 -0.052 11.846 1.00 96.88 92 THR A C 1
ATOM 686 O O . THR A 1 92 ? 1.649 -0.337 12.649 1.00 96.88 92 THR A O 1
ATOM 689 N N . ALA A 1 93 ? 3.698 -0.705 11.800 1.00 95.06 93 ALA A N 1
ATOM 690 C CA . ALA A 1 93 ? 4.043 -1.792 12.711 1.00 95.06 93 ALA A CA 1
ATOM 691 C C . ALA A 1 93 ? 4.234 -1.294 14.152 1.00 95.06 93 ALA A C 1
ATOM 693 O O . ALA A 1 93 ? 3.724 -1.914 15.079 1.00 95.06 93 ALA A O 1
ATOM 694 N N . GLU A 1 94 ? 4.904 -0.155 14.346 1.00 97.00 94 GLU A N 1
ATOM 695 C CA . GLU A 1 94 ? 5.068 0.470 15.663 1.00 97.00 94 GLU A CA 1
ATOM 696 C C . GLU A 1 94 ? 3.710 0.826 16.283 1.00 97.00 94 GLU A C 1
ATOM 698 O O . GLU A 1 94 ? 3.419 0.439 17.414 1.00 97.00 94 GLU A O 1
ATOM 703 N N . LEU A 1 95 ? 2.842 1.496 15.517 1.00 97.50 95 LEU A N 1
ATOM 704 C CA . LEU A 1 95 ? 1.495 1.863 15.959 1.00 97.50 95 LEU A CA 1
ATOM 705 C C . LEU A 1 95 ? 0.631 0.640 16.301 1.00 97.50 95 LEU A C 1
ATOM 707 O O . LEU A 1 95 ? -0.155 0.698 17.239 1.00 97.50 95 LEU A O 1
ATOM 711 N N . ALA A 1 96 ? 0.765 -0.456 15.553 1.00 96.62 96 ALA A N 1
ATOM 712 C CA . ALA A 1 96 ? -0.025 -1.665 15.769 1.00 96.62 96 ALA A CA 1
ATOM 713 C C . ALA A 1 96 ? 0.478 -2.515 16.949 1.00 96.62 96 ALA A C 1
ATOM 715 O O . ALA A 1 96 ? -0.325 -3.038 17.722 1.00 96.62 96 ALA A O 1
ATOM 716 N N . CYS A 1 97 ? 1.795 -2.683 17.082 1.00 93.75 97 CYS A N 1
ATOM 717 C CA . CYS A 1 97 ? 2.381 -3.641 18.021 1.00 93.75 97 CYS A CA 1
ATOM 718 C C . CYS A 1 97 ? 2.759 -3.023 19.370 1.00 93.75 97 CYS A C 1
ATOM 720 O O . CYS A 1 97 ? 2.685 -3.708 20.388 1.00 93.75 97 CYS A O 1
ATOM 722 N N . ASN A 1 98 ? 3.175 -1.754 19.382 1.00 95.38 98 ASN A N 1
ATOM 723 C CA . ASN A 1 98 ? 3.837 -1.144 20.538 1.00 95.38 98 ASN A CA 1
ATOM 724 C C . ASN A 1 98 ? 3.059 0.039 21.135 1.00 95.38 98 ASN A C 1
ATOM 726 O O . ASN A 1 98 ? 3.416 0.520 22.210 1.00 95.38 98 ASN A O 1
ATOM 730 N N . GLN A 1 99 ? 1.992 0.498 20.477 1.00 96.62 99 GLN A N 1
ATOM 731 C CA . GLN A 1 99 ? 1.156 1.603 20.948 1.00 96.62 99 GLN A CA 1
ATOM 732 C C . GLN A 1 99 ? -0.247 1.119 21.372 1.00 96.62 99 GLN A C 1
ATOM 734 O O . GLN A 1 99 ? -0.708 0.057 20.941 1.00 96.62 99 GLN A O 1
ATOM 739 N N . PRO A 1 100 ? -0.963 1.869 22.233 1.00 95.19 100 PRO A N 1
ATOM 740 C CA . PRO A 1 100 ? -2.344 1.548 22.596 1.00 95.19 100 PRO A CA 1
ATOM 741 C C . PRO A 1 100 ? -3.295 1.575 21.384 1.00 95.19 100 PRO A C 1
ATOM 743 O O . PRO A 1 100 ? -3.102 2.354 20.458 1.00 95.19 100 PRO A O 1
ATOM 746 N N . GLY A 1 101 ? -4.376 0.785 21.425 1.00 91.75 101 GLY A N 1
ATOM 747 C CA . GLY A 1 101 ? -5.410 0.743 20.369 1.00 91.75 101 GLY A CA 1
ATOM 748 C C . GLY A 1 101 ? -5.522 -0.600 19.638 1.00 91.75 101 GLY A C 1
ATOM 749 O O . GLY A 1 101 ? -6.552 -0.878 19.025 1.00 91.75 101 GLY A O 1
ATOM 750 N N . GLY A 1 102 ? -4.522 -1.469 19.798 1.00 94.31 102 GLY A N 1
ATOM 751 C CA . GLY A 1 102 ? -4.520 -2.838 19.286 1.00 94.31 102 GLY A CA 1
ATOM 752 C C . GLY A 1 102 ? -3.958 -2.974 17.864 1.00 94.31 102 GLY A C 1
ATOM 753 O O . GLY A 1 102 ? -3.782 -1.985 17.155 1.00 94.31 102 GLY A O 1
ATOM 754 N N . PRO A 1 103 ? -3.699 -4.217 17.422 1.00 95.19 103 PRO A N 1
ATOM 755 C CA . PRO A 1 103 ? -2.901 -4.477 16.223 1.00 95.19 103 PRO A CA 1
ATOM 756 C C . PRO A 1 103 ? -3.664 -4.303 14.904 1.00 95.19 103 PRO A C 1
ATOM 758 O O . PRO A 1 103 ? -3.053 -4.203 13.843 1.00 95.19 103 PRO A O 1
ATOM 761 N N . ALA A 1 104 ? -4.999 -4.246 14.949 1.00 96.75 104 ALA A N 1
ATOM 762 C CA . ALA A 1 104 ? -5.851 -4.057 13.775 1.00 96.75 104 ALA A CA 1
ATOM 763 C C . ALA A 1 104 ? -5.902 -2.578 13.338 1.00 96.75 104 ALA A C 1
ATOM 765 O O . ALA A 1 104 ? -6.960 -1.943 13.319 1.00 96.75 104 ALA A O 1
ATOM 766 N N . LEU A 1 105 ? -4.738 -2.018 13.007 1.00 97.56 105 LEU A N 1
ATOM 767 C CA . LEU A 1 105 ? -4.579 -0.640 12.555 1.00 97.56 105 LEU A CA 1
ATOM 768 C C . LEU A 1 105 ? -5.002 -0.478 11.089 1.00 97.56 105 LEU A C 1
ATOM 770 O O . LEU A 1 105 ? -4.582 -1.227 10.206 1.00 97.56 105 LEU A O 1
ATOM 774 N N . THR A 1 106 ? -5.772 0.567 10.809 1.00 97.50 106 THR A N 1
ATOM 775 C CA . THR A 1 106 ? -6.052 1.028 9.443 1.00 97.50 106 THR A CA 1
ATOM 776 C C . THR A 1 106 ? -5.813 2.530 9.348 1.00 97.50 106 THR A C 1
ATOM 778 O O . THR A 1 106 ? -5.757 3.221 10.365 1.00 97.50 106 THR A O 1
ATOM 781 N N . TYR A 1 107 ? -5.661 3.047 8.132 1.00 97.19 107 TYR A N 1
ATOM 782 C CA . TYR A 1 107 ? -5.505 4.476 7.880 1.00 97.19 107 TYR A CA 1
ATOM 783 C C . TYR A 1 107 ? -6.226 4.881 6.597 1.00 97.19 107 TYR A C 1
ATOM 785 O O . TYR A 1 107 ? -6.616 4.050 5.768 1.00 97.19 107 TYR A O 1
ATOM 793 N N . ARG A 1 108 ? -6.391 6.192 6.431 1.00 97.12 108 ARG A N 1
ATOM 794 C CA . ARG A 1 108 ? -6.947 6.801 5.228 1.00 97.12 108 ARG A CA 1
ATOM 795 C C . ARG A 1 108 ? -6.196 8.089 4.913 1.00 97.12 108 ARG A C 1
ATOM 797 O O . ARG A 1 108 ? -5.730 8.775 5.817 1.00 97.12 108 ARG A O 1
ATOM 804 N N . PHE A 1 109 ? -6.061 8.390 3.627 1.00 95.38 109 PHE A N 1
ATOM 805 C CA . PHE A 1 109 ? -5.422 9.610 3.137 1.00 95.38 109 PHE A CA 1
ATOM 806 C C . PHE A 1 109 ? -6.491 10.519 2.541 1.00 95.38 109 PHE A C 1
ATOM 808 O O . PHE A 1 109 ? -7.027 10.217 1.477 1.00 95.38 109 PHE A O 1
ATOM 815 N N . ASP A 1 110 ? -6.781 11.631 3.206 1.00 93.88 110 ASP A N 1
ATOM 816 C CA . ASP A 1 110 ? -7.727 12.635 2.727 1.00 93.88 110 ASP A CA 1
ATOM 817 C C . ASP A 1 110 ? -6.997 13.847 2.150 1.00 93.88 110 ASP A C 1
ATOM 819 O O . ASP A 1 110 ? -6.006 14.321 2.706 1.00 93.88 110 ASP A O 1
ATOM 823 N N . LYS A 1 111 ? -7.500 14.377 1.030 1.00 90.50 111 LYS A N 1
ATOM 824 C CA . LYS A 1 111 ? -7.048 15.656 0.472 1.00 90.50 111 LYS A CA 1
ATOM 825 C C . LYS A 1 111 ? -8.077 16.724 0.815 1.00 90.50 111 LYS A C 1
ATOM 827 O O . LYS A 1 111 ? -9.171 16.712 0.258 1.00 90.50 111 LYS A O 1
ATOM 832 N N . LEU A 1 112 ? -7.715 17.657 1.691 1.00 92.69 112 LEU A N 1
ATOM 833 C CA . LEU A 1 112 ? -8.533 18.840 1.944 1.00 92.69 112 LEU A CA 1
ATOM 834 C C . LEU A 1 112 ? -8.464 19.748 0.712 1.00 92.69 112 LEU A C 1
ATOM 836 O O . LEU A 1 112 ? -7.379 20.144 0.286 1.00 92.69 112 LEU A O 1
ATOM 840 N N . ARG A 1 113 ? -9.617 20.034 0.112 1.00 86.12 113 ARG A N 1
ATOM 841 C CA . ARG A 1 113 ? -9.761 21.059 -0.924 1.00 86.12 113 ARG A CA 1
ATOM 842 C C . ARG A 1 113 ? -10.562 22.202 -0.308 1.00 86.12 113 ARG A C 1
ATOM 844 O O . ARG A 1 113 ? -11.581 21.930 0.324 1.00 86.12 113 ARG A O 1
ATOM 851 N N . GLY A 1 114 ? -10.034 23.419 -0.425 1.00 64.88 114 GLY A N 1
ATOM 852 C CA . GLY A 1 114 ? -10.764 24.646 -0.101 1.00 64.88 114 GLY A CA 1
ATOM 853 C C . GLY A 1 114 ? -11.794 24.984 -1.163 1.00 64.88 114 GLY A C 1
ATOM 854 O O . GLY A 1 114 ? -11.686 24.423 -2.280 1.00 64.88 114 GLY A O 1
#

Mean predicted aligned error: 3.61 Å

Foldseek 3Di:
DQDALVDAPQVVVCVVPVPDFTKDKPLQFQPLQLVVQQVCAPDPPFFEIEMAAADPVVSVVVQVVCSNSRHHYDHPYHSSCRSVSNVNSVVLCCCAPPHPDHNNDTHHDDDDDD

Radius of gyration: 14.58 Å; Cα contacts (8 Å, |Δi|>4): 180; chains: 1; bounding box: 37×35×40 Å

Secondary structure (DSSP, 8-state):
----TT--HHHHHHHH-TTS--EE-STTS-GGGHHHHHHTTT-SSPPB--BEES-HHHHHHHHHHHHHHT-B--B--SGGGHHHHHHHHHHHHHHHHTSTT-S-----------

InterPro domains:
  IPR036291 NAD(P)-binding domain superfamily [SSF51735] (6-95)

Nearest PDB structures (foldseek):
  2raf-assembly2_C-2  TM=8.362E-01  e=1.803E-05  Lactiplantibacillus plantarum WCFS1
  2raf-assembly1_B  TM=8.376E-01  e=3.083E-05  Lactiplantibacillus plantarum WCFS1
  2vq3-assembly1_B  TM=9.032E-01  e=1.009E-03  Homo sapiens
  6hcy-assembly1_A  TM=8.782E-01  e=7.714E-04  Homo sapiens
  7tai-assembly1_C  TM=8.675E-01  e=1.079E-03  Homo sapiens

pLDDT: mean 93.94, std 9.13, range [48.72, 98.56]

Sequence (114 aa):
MLFGPTASGAEELARMRPHARWVACFNTSPSESLRPVFARKGQAPAPHLPVYGDDAGAKDIAASLVRDIGFEPPDAGGLRTGRFAEPFAMVTAELACNQPGGPALTYRFDKLRG

Solvent-accessible surface area (backbone atoms only — not comparable to full-atom values): 6505 Å² total; per-residue (Å²): 121,87,45,61,86,88,43,21,53,60,49,50,52,37,68,78,38,75,89,57,84,61,66,51,56,64,72,59,50,47,73,64,23,51,63,64,38,39,78,45,46,90,50,84,84,47,43,51,46,54,35,27,20,76,43,68,71,57,41,54,54,51,40,48,56,39,43,74,45,22,34,38,52,49,79,57,50,39,45,74,44,33,38,55,45,55,61,47,19,53,53,45,48,44,48,18,75,76,39,86,92,47,44,57,45,79,49,73,89,82,82,92,75,134